Protein AF-A0A355GVX4-F1 (afdb_monomer_lite)

pLDDT: mean 72.05, std 21.01, range [26.25, 95.69]

Sequence (103 aa):
MNVFIKLMMQDNGYAKVMSIQGSSRPDSAVVMFLDSEGNYVDLTGCEPVMFAGPNGASSTGAVLDAFSGTAQFPVSAEMYCITGQFPCSFSLPNTTCTDYNTK

Secondary structure (DSSP, 8-state):
----------TT--------TT--S-EEEEEE-B-TTSPBPP-TT---EEEETTTTEEEEPEEEETTTTEEEEEE-GGGSSS-S----EEE-TTSS--EEE--

Foldseek 3Di:
DAPAQEDDDAPDDDRDDDDDPPDPDFHKYKYFDADNVRAGKQLVVWFKKKFAADVRDIWTWDAPDRRRRITMTTDDCRRPVDDDDIWMKMATPPIPCGIGTDD

Structure (mmCIF, N/CA/C/O backbone):
data_AF-A0A355GVX4-F1
#
_entry.id   AF-A0A355GVX4-F1
#
loop_
_atom_site.group_PDB
_atom_site.id
_atom_site.type_symbol
_atom_site.label_atom_id
_atom_site.label_alt_id
_atom_site.label_comp_id
_atom_site.label_asym_id
_atom_site.label_entity_id
_atom_site.label_seq_id
_atom_site.pdbx_PDB_ins_code
_atom_site.Cartn_x
_atom_site.Cartn_y
_atom_site.Cartn_z
_atom_site.occupancy
_atom_site.B_iso_or_equiv
_atom_site.auth_seq_id
_atom_site.auth_comp_id
_atom_site.auth_asym_id
_atom_site.auth_atom_id
_atom_site.pdbx_PDB_model_num
ATOM 1 N N . MET A 1 1 ? 10.210 -17.906 1.683 1.00 29.23 1 MET A N 1
ATOM 2 C CA . MET A 1 1 ? 10.591 -16.964 2.746 1.00 29.23 1 MET A CA 1
ATOM 3 C C . MET A 1 1 ? 9.731 -15.739 2.530 1.00 29.23 1 MET A C 1
ATOM 5 O O . MET A 1 1 ? 9.896 -15.083 1.512 1.00 29.23 1 MET A O 1
ATOM 9 N N . ASN A 1 2 ? 8.727 -15.553 3.383 1.00 26.25 2 ASN A N 1
ATOM 10 C CA . ASN A 1 2 ? 7.819 -14.415 3.300 1.00 26.25 2 ASN A CA 1
ATOM 11 C C . ASN A 1 2 ? 8.541 -13.230 3.933 1.00 26.25 2 ASN A C 1
ATOM 13 O O . ASN A 1 2 ? 9.009 -13.339 5.067 1.00 26.25 2 ASN A O 1
ATOM 17 N N . VAL A 1 3 ? 8.689 -12.137 3.191 1.00 26.52 3 VAL A N 1
ATOM 18 C CA . VAL A 1 3 ? 9.182 -10.889 3.769 1.00 26.52 3 VAL A CA 1
ATOM 19 C C . VAL A 1 3 ? 8.001 -10.276 4.509 1.00 26.52 3 VAL A C 1
ATOM 21 O O . VAL A 1 3 ? 7.056 -9.788 3.899 1.00 26.52 3 VAL A O 1
ATOM 24 N N . PHE A 1 4 ? 8.020 -10.379 5.835 1.00 29.81 4 PHE A N 1
ATOM 25 C CA . PHE A 1 4 ? 7.065 -9.687 6.689 1.00 29.81 4 PHE A CA 1
ATOM 26 C C . PHE A 1 4 ? 7.526 -8.242 6.829 1.00 29.81 4 PHE A C 1
ATOM 28 O O . PHE A 1 4 ? 8.515 -7.958 7.505 1.00 29.81 4 PHE A O 1
ATOM 35 N N . ILE A 1 5 ? 6.825 -7.334 6.160 1.00 34.31 5 ILE A N 1
ATOM 36 C CA . ILE A 1 5 ? 7.025 -5.898 6.318 1.00 34.31 5 ILE A CA 1
ATOM 37 C C . ILE A 1 5 ? 6.009 -5.445 7.364 1.00 34.31 5 ILE A C 1
ATOM 39 O O . ILE A 1 5 ? 4.808 -5.590 7.168 1.00 34.31 5 ILE A O 1
ATOM 43 N N . LYS A 1 6 ? 6.488 -4.964 8.514 1.00 29.81 6 LYS A N 1
ATOM 44 C CA . LYS A 1 6 ? 5.647 -4.352 9.548 1.00 29.81 6 LYS A CA 1
ATOM 45 C C . LYS A 1 6 ? 5.774 -2.839 9.404 1.00 29.81 6 LYS A C 1
ATOM 47 O O . LYS A 1 6 ? 6.776 -2.273 9.833 1.00 29.81 6 LYS A O 1
ATOM 52 N N . LEU A 1 7 ? 4.792 -2.198 8.774 1.00 34.78 7 LEU A N 1
ATOM 53 C CA . LEU A 1 7 ? 4.693 -0.739 8.765 1.00 34.78 7 LEU A CA 1
ATOM 54 C C . LEU A 1 7 ? 3.996 -0.306 10.062 1.00 34.78 7 LEU A C 1
ATOM 56 O O . LEU A 1 7 ? 2.831 -0.623 10.269 1.00 34.78 7 LEU A O 1
ATOM 60 N N . MET A 1 8 ? 4.730 0.351 10.964 1.00 28.88 8 MET A N 1
ATOM 61 C CA . MET A 1 8 ? 4.157 1.050 12.119 1.00 28.88 8 MET A CA 1
ATOM 62 C C . MET A 1 8 ? 4.181 2.540 11.796 1.00 28.88 8 MET A C 1
ATOM 64 O O . MET A 1 8 ? 5.215 3.187 11.943 1.00 28.88 8 MET A O 1
ATOM 68 N N . MET A 1 9 ? 3.059 3.060 11.305 1.00 31.88 9 MET A N 1
ATOM 69 C CA . MET A 1 9 ? 2.880 4.489 11.066 1.00 31.88 9 MET A CA 1
ATOM 70 C C . MET A 1 9 ? 2.519 5.144 12.404 1.00 31.88 9 MET A C 1
ATOM 72 O O . MET A 1 9 ? 1.358 5.187 12.787 1.00 31.88 9 MET A O 1
ATOM 76 N N . GLN A 1 10 ? 3.528 5.589 13.153 1.00 30.02 10 GLN A N 1
ATOM 77 C CA . GLN A 1 10 ? 3.354 6.659 14.137 1.00 30.02 10 GLN A CA 1
ATOM 78 C C . GLN A 1 10 ? 3.934 7.940 13.550 1.00 30.02 10 GLN A C 1
ATOM 80 O O . GLN A 1 10 ? 4.907 7.887 12.796 1.00 30.02 10 GLN A O 1
ATOM 85 N N . ASP A 1 11 ? 3.335 9.058 13.951 1.00 32.75 11 ASP A N 1
ATOM 86 C CA . ASP A 1 11 ? 3.430 10.446 13.472 1.00 32.75 11 ASP A CA 1
ATOM 87 C C . ASP A 1 11 ? 4.836 11.041 13.205 1.00 32.75 11 ASP A C 1
ATOM 89 O O . ASP A 1 11 ? 4.947 12.214 12.874 1.00 32.75 11 ASP A O 1
ATOM 93 N N . ASN A 1 12 ? 5.932 10.281 13.338 1.00 30.42 12 ASN A N 1
ATOM 94 C CA . ASN A 1 12 ? 7.307 10.726 13.072 1.00 30.42 12 ASN A CA 1
ATOM 95 C C . ASN A 1 12 ? 8.299 9.623 12.599 1.00 30.42 12 ASN A C 1
ATOM 97 O O . ASN A 1 12 ? 9.511 9.840 12.644 1.00 30.42 12 ASN A O 1
ATOM 101 N N . GLY A 1 13 ? 7.859 8.427 12.179 1.00 32.75 13 GLY A N 1
ATOM 102 C CA . GLY A 1 13 ? 8.753 7.262 12.017 1.00 32.75 13 GLY A CA 1
ATOM 103 C C . GLY A 1 13 ? 8.893 6.705 10.597 1.00 32.75 13 GLY A C 1
ATOM 104 O O . GLY A 1 13 ? 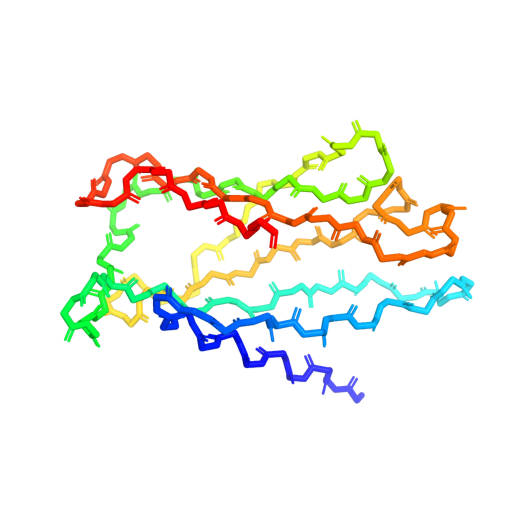8.030 5.965 10.138 1.00 32.75 13 GLY A O 1
ATOM 105 N N . TYR A 1 14 ? 10.022 6.973 9.933 1.00 37.41 14 TYR A N 1
ATOM 106 C CA . TYR A 1 14 ? 10.419 6.351 8.662 1.00 37.41 14 TYR A CA 1
ATOM 107 C C . TYR A 1 14 ? 10.345 4.811 8.717 1.00 37.41 14 TYR A C 1
ATOM 109 O O . TYR A 1 14 ? 11.040 4.179 9.516 1.00 37.41 14 TYR A O 1
ATOM 117 N N . ALA A 1 15 ? 9.577 4.186 7.821 1.00 44.22 15 ALA A N 1
ATOM 118 C CA . ALA A 1 15 ? 9.606 2.740 7.616 1.00 44.22 15 ALA A CA 1
ATOM 119 C C . ALA A 1 15 ? 10.524 2.390 6.433 1.00 44.22 15 ALA A C 1
ATOM 121 O O . ALA A 1 15 ? 10.249 2.737 5.286 1.00 44.22 15 ALA A O 1
ATOM 122 N N . LYS A 1 16 ? 11.640 1.697 6.696 1.00 45.00 16 LYS A N 1
ATOM 123 C CA . LYS A 1 16 ? 12.598 1.298 5.653 1.00 45.00 16 LYS A CA 1
ATOM 124 C C . LYS A 1 16 ? 12.169 -0.021 5.009 1.00 45.00 16 LYS A C 1
ATOM 126 O O . LYS A 1 16 ? 12.424 -1.091 5.558 1.00 45.00 16 LYS A O 1
ATOM 131 N N . VAL A 1 17 ? 11.570 0.053 3.824 1.00 53.75 17 VAL A N 1
ATOM 132 C CA . VAL A 1 17 ? 11.301 -1.118 2.978 1.00 53.75 17 VAL A CA 1
ATOM 133 C C . VAL A 1 17 ? 12.448 -1.282 1.981 1.00 53.75 17 VAL A C 1
ATOM 135 O O . VAL A 1 17 ? 12.770 -0.353 1.247 1.00 53.75 17 VAL A O 1
ATOM 138 N N . MET A 1 18 ? 13.093 -2.452 1.963 1.00 51.34 18 MET A N 1
ATOM 139 C CA . MET A 1 18 ? 14.122 -2.784 0.972 1.00 51.34 18 MET A CA 1
ATOM 140 C C . MET A 1 18 ? 13.545 -3.792 -0.020 1.00 51.34 18 MET A C 1
ATOM 142 O O . MET A 1 18 ? 13.337 -4.949 0.336 1.00 51.34 18 MET A O 1
ATOM 146 N N . SER A 1 19 ? 13.288 -3.345 -1.250 1.00 55.34 19 SER A N 1
ATOM 147 C CA . SER A 1 19 ? 13.078 -4.238 -2.394 1.00 55.34 19 SER A CA 1
ATOM 148 C C . SER A 1 19 ? 14.431 -4.590 -3.020 1.00 55.34 19 SER A C 1
ATOM 150 O O . SER A 1 19 ? 15.361 -3.779 -2.989 1.00 55.34 19 SER A O 1
ATOM 152 N N . ILE A 1 20 ? 14.566 -5.808 -3.552 1.00 55.56 20 ILE A N 1
ATOM 153 C CA . ILE A 1 20 ? 15.808 -6.295 -4.161 1.00 55.56 20 ILE A CA 1
ATOM 154 C C . ILE A 1 20 ? 15.660 -6.239 -5.680 1.00 55.56 20 ILE A C 1
ATOM 156 O O . ILE A 1 20 ? 14.969 -7.060 -6.286 1.00 55.56 20 ILE A O 1
ATOM 160 N N . GLN A 1 21 ? 16.365 -5.300 -6.311 1.00 51.06 21 GLN A N 1
ATOM 161 C CA . GLN A 1 21 ? 16.471 -5.242 -7.766 1.00 51.06 21 GLN A CA 1
ATOM 162 C C . GLN A 1 21 ? 17.036 -6.572 -8.307 1.00 51.06 21 GLN A C 1
ATOM 164 O O . GLN A 1 21 ? 18.085 -7.036 -7.861 1.00 51.06 21 GLN A O 1
ATOM 169 N N . GLY A 1 22 ? 16.336 -7.196 -9.261 1.00 46.28 22 GLY A N 1
ATOM 170 C CA . GLY A 1 22 ? 16.720 -8.494 -9.838 1.00 46.28 22 GLY A CA 1
ATOM 171 C C . GLY A 1 22 ? 16.132 -9.725 -9.131 1.00 46.28 22 GLY A C 1
ATOM 172 O O . GLY A 1 22 ? 16.446 -10.851 -9.520 1.00 46.28 22 GLY A O 1
ATOM 173 N N . SER A 1 23 ? 15.263 -9.543 -8.129 1.00 57.19 23 SER A N 1
ATOM 174 C CA . SER A 1 23 ? 14.420 -10.622 -7.603 1.00 57.19 23 SER A CA 1
ATOM 175 C C . SER A 1 23 ? 13.475 -11.133 -8.700 1.00 57.19 23 SER A C 1
ATOM 177 O O . SER A 1 23 ? 12.767 -10.359 -9.337 1.00 57.19 23 SER A O 1
ATOM 179 N N . SER A 1 24 ? 13.448 -12.448 -8.932 1.00 45.91 24 SER A N 1
ATOM 180 C CA . SER A 1 24 ? 12.531 -13.097 -9.885 1.00 45.91 24 SER A CA 1
ATOM 181 C C . SER A 1 24 ? 11.133 -13.354 -9.309 1.00 45.91 24 SER A C 1
ATOM 183 O O . SER A 1 24 ? 10.326 -14.052 -9.925 1.00 45.91 24 SER A O 1
ATOM 185 N N . ARG A 1 25 ? 10.846 -12.847 -8.104 1.00 49.97 25 ARG A N 1
ATOM 186 C CA . ARG A 1 25 ? 9.597 -13.095 -7.377 1.00 49.97 25 ARG A CA 1
ATOM 187 C C . ARG A 1 25 ? 8.714 -11.847 -7.389 1.00 49.97 25 ARG A C 1
ATOM 189 O O . ARG A 1 25 ? 9.248 -10.745 -7.311 1.00 49.97 25 ARG A O 1
ATOM 196 N N . PRO A 1 26 ? 7.380 -12.002 -7.448 1.00 53.31 26 PRO A N 1
ATOM 197 C CA . PRO A 1 26 ? 6.489 -10.898 -7.143 1.00 53.31 26 PRO A CA 1
ATOM 198 C C . PRO A 1 26 ? 6.672 -10.545 -5.665 1.00 53.31 26 PRO A C 1
ATOM 200 O O . PRO A 1 26 ? 6.280 -11.309 -4.781 1.00 53.31 26 PRO A O 1
ATOM 203 N N . ASP A 1 27 ? 7.319 -9.414 -5.408 1.00 71.06 27 ASP A N 1
ATOM 204 C CA . ASP A 1 27 ? 7.406 -8.858 -4.067 1.00 71.06 27 ASP A CA 1
ATOM 205 C C . ASP A 1 27 ? 6.075 -8.170 -3.739 1.00 71.06 27 ASP A C 1
ATOM 207 O O . ASP A 1 27 ? 5.411 -7.597 -4.603 1.00 71.06 27 ASP A O 1
ATOM 211 N N . SER A 1 28 ? 5.651 -8.253 -2.483 1.00 76.25 28 SER A N 1
ATOM 212 C CA . SER A 1 28 ? 4.439 -7.592 -2.004 1.00 76.25 28 SER A CA 1
ATOM 213 C C . SER A 1 28 ? 4.716 -6.905 -0.678 1.00 76.25 28 SER A C 1
ATOM 215 O O . SER A 1 28 ? 5.370 -7.493 0.185 1.00 76.25 28 SER A O 1
ATOM 217 N N . ALA A 1 29 ? 4.176 -5.706 -0.492 1.00 78.44 29 ALA A N 1
ATOM 218 C CA . ALA A 1 29 ? 4.173 -5.007 0.783 1.00 78.44 29 ALA A CA 1
ATOM 219 C C . ALA A 1 29 ? 2.883 -5.330 1.538 1.00 78.44 29 ALA A C 1
ATOM 221 O O . ALA A 1 29 ? 1.797 -5.120 1.012 1.00 78.44 29 ALA A O 1
ATOM 222 N N . VAL A 1 30 ? 2.993 -5.833 2.766 1.00 83.81 30 VAL A N 1
ATOM 223 C CA . VAL A 1 30 ? 1.852 -5.921 3.685 1.00 83.81 30 VAL A CA 1
ATOM 224 C C . VAL A 1 30 ? 1.921 -4.718 4.614 1.00 83.81 30 VAL A C 1
ATOM 226 O O . VAL A 1 30 ? 2.979 -4.416 5.164 1.00 83.81 30 VAL A O 1
ATOM 229 N N . VAL A 1 31 ? 0.809 -4.008 4.746 1.00 83.19 31 VAL A N 1
ATOM 230 C CA . VAL A 1 31 ? 0.705 -2.743 5.473 1.00 83.19 31 VAL A CA 1
ATOM 231 C C . VAL A 1 31 ? -0.462 -2.821 6.432 1.00 83.19 31 VAL A C 1
ATOM 233 O O . VAL A 1 31 ? -1.507 -3.361 6.087 1.00 83.19 31 VAL A O 1
ATOM 236 N N . MET A 1 32 ? -0.262 -2.267 7.620 1.00 88.12 32 MET A N 1
ATOM 237 C CA . MET A 1 32 ? -1.275 -2.110 8.649 1.00 88.12 32 MET A CA 1
ATOM 238 C C . MET A 1 32 ? -1.454 -0.613 8.897 1.00 88.12 32 MET A C 1
ATOM 240 O O . MET A 1 32 ? -0.486 0.070 9.240 1.00 88.12 32 MET A O 1
ATOM 244 N N . PHE A 1 33 ? -2.659 -0.102 8.667 1.00 84.75 33 PHE A N 1
ATOM 245 C CA . PHE A 1 33 ? -2.972 1.318 8.782 1.00 84.75 33 PHE A CA 1
ATOM 246 C C . PHE A 1 33 ? -3.523 1.635 10.168 1.00 84.75 33 PHE A C 1
ATOM 248 O O . PHE A 1 33 ? -4.491 1.022 10.622 1.00 84.75 33 PHE A O 1
ATOM 255 N N . LEU A 1 34 ? -2.887 2.607 10.823 1.00 83.19 34 LEU A N 1
ATOM 256 C CA . LEU A 1 34 ? -3.311 3.162 12.102 1.00 83.19 34 LEU A CA 1
ATOM 257 C C . LEU A 1 34 ? -3.657 4.645 11.922 1.00 83.19 34 LEU A C 1
ATOM 259 O O . LEU A 1 34 ? -3.017 5.333 11.121 1.00 83.19 34 LEU A O 1
ATOM 263 N N . ASP A 1 35 ? -4.659 5.133 12.644 1.00 79.62 35 ASP A N 1
ATOM 264 C CA . ASP A 1 35 ? -4.986 6.557 12.725 1.00 79.62 35 ASP A CA 1
ATOM 265 C C . ASP A 1 35 ? -3.989 7.319 13.627 1.00 79.62 35 ASP A C 1
ATOM 267 O O . ASP A 1 35 ? -3.048 6.747 14.186 1.00 79.62 35 ASP A O 1
ATOM 271 N N . SER A 1 36 ? -4.186 8.631 13.780 1.00 77.06 36 SER A N 1
ATOM 272 C CA . SER A 1 36 ? -3.332 9.486 14.619 1.00 77.06 36 SER A CA 1
ATOM 273 C C . SER A 1 36 ? -3.365 9.135 16.111 1.00 77.06 36 SER A C 1
ATOM 275 O O . SER A 1 36 ? -2.473 9.531 16.858 1.00 77.06 36 SER A O 1
ATOM 277 N N . GLU A 1 37 ? -4.386 8.410 16.561 1.00 78.00 37 GLU A N 1
ATOM 278 C CA . GLU A 1 37 ? -4.529 7.945 17.942 1.00 78.00 37 GLU A CA 1
ATOM 279 C C . GLU A 1 37 ? -3.927 6.541 18.139 1.00 78.00 37 GLU A C 1
ATOM 281 O O . GLU A 1 37 ? -3.798 6.067 19.269 1.00 78.00 37 GLU A O 1
ATOM 286 N N . GLY A 1 38 ? -3.491 5.894 17.052 1.00 79.31 38 GLY A N 1
ATOM 287 C CA . GLY A 1 38 ? -2.933 4.548 17.047 1.00 79.31 38 GLY A CA 1
ATOM 288 C C . GLY A 1 38 ? -3.981 3.438 16.943 1.00 79.31 38 GLY A C 1
ATOM 289 O O . GLY A 1 38 ? -3.631 2.273 17.145 1.00 79.31 38 GLY A O 1
ATOM 290 N N . ASN A 1 39 ? -5.239 3.764 16.634 1.00 83.62 39 ASN A N 1
ATOM 291 C CA . ASN A 1 39 ? -6.286 2.773 16.390 1.00 83.62 39 ASN A CA 1
ATOM 292 C C . ASN A 1 39 ? -6.218 2.258 14.951 1.00 83.62 39 ASN A C 1
ATOM 294 O O . ASN A 1 39 ? -5.782 2.968 14.050 1.00 83.62 39 ASN A O 1
ATOM 298 N N . TYR A 1 40 ? -6.688 1.033 14.716 1.00 86.50 40 TYR A N 1
ATOM 299 C CA . TYR A 1 40 ? -6.775 0.483 13.364 1.00 86.50 40 TYR A CA 1
ATOM 300 C C . TYR A 1 40 ? -7.766 1.260 12.498 1.00 86.50 40 TYR A C 1
ATOM 302 O O . TYR A 1 40 ? -8.885 1.548 12.924 1.00 86.50 40 TYR A O 1
ATOM 310 N N . VAL A 1 41 ? -7.365 1.544 11.261 1.00 87.69 41 VAL A N 1
ATOM 311 C CA . VAL A 1 41 ? -8.266 2.098 10.247 1.00 87.69 41 VAL A CA 1
ATOM 312 C C . VAL A 1 41 ? -9.134 0.978 9.688 1.00 87.69 41 VAL A C 1
ATOM 314 O O . VAL A 1 41 ? -8.607 -0.002 9.170 1.00 87.69 41 VAL A O 1
ATOM 317 N N . ASP A 1 42 ? -10.456 1.133 9.742 1.00 91.44 42 ASP A N 1
ATOM 318 C CA . ASP A 1 42 ? -11.379 0.210 9.077 1.00 91.44 42 ASP A CA 1
ATOM 319 C C . ASP A 1 42 ? -11.304 0.390 7.552 1.00 91.44 42 ASP A C 1
ATOM 321 O O . ASP A 1 42 ? -11.573 1.473 7.029 1.00 91.44 42 ASP A O 1
ATOM 325 N N . LEU A 1 43 ? -10.932 -0.676 6.837 1.00 93.31 43 LEU A N 1
ATOM 326 C CA . LEU A 1 43 ? -10.834 -0.699 5.371 1.00 93.31 43 LEU A CA 1
ATOM 327 C C . LEU A 1 43 ? -12.088 -1.271 4.687 1.00 93.31 43 LEU A C 1
ATOM 329 O O . LEU A 1 43 ? -12.039 -1.639 3.511 1.00 93.31 43 LEU A O 1
ATOM 333 N N . THR A 1 44 ? -13.212 -1.405 5.389 1.00 93.50 44 THR A N 1
ATOM 334 C CA . THR A 1 44 ? -14.449 -1.942 4.809 1.00 93.50 44 THR A CA 1
ATOM 335 C C . THR A 1 44 ? -14.916 -1.078 3.636 1.00 93.50 44 THR A C 1
ATOM 337 O O . THR A 1 44 ? -15.213 0.102 3.788 1.00 93.50 44 THR A O 1
ATOM 340 N N . GLY A 1 45 ? -14.995 -1.669 2.439 1.00 92.19 45 GLY A N 1
ATOM 341 C CA . GLY A 1 45 ? -15.364 -0.941 1.216 1.00 92.19 45 GLY A CA 1
ATOM 342 C C . GLY A 1 45 ? -14.269 -0.010 0.671 1.00 92.19 45 GLY A C 1
ATOM 343 O O . GLY A 1 45 ? -14.542 0.790 -0.228 1.00 92.19 45 GLY A O 1
ATOM 344 N N . CYS A 1 46 ? -13.045 -0.112 1.192 1.00 92.31 46 CYS A N 1
ATOM 345 C CA . CYS A 1 46 ? -11.872 0.584 0.679 1.00 92.31 46 CYS A CA 1
ATOM 346 C C . CYS A 1 46 ? -11.210 -0.234 -0.437 1.00 92.31 46 CYS A C 1
ATOM 348 O O . CYS A 1 46 ? -10.961 -1.431 -0.288 1.00 92.31 46 CYS A O 1
ATOM 350 N N . GLU A 1 47 ? -10.851 0.437 -1.529 1.00 95.69 47 GLU A N 1
ATOM 351 C CA . GLU A 1 47 ? -9.914 -0.068 -2.535 1.00 95.69 47 GLU A CA 1
ATOM 352 C C . GLU A 1 47 ? -8.599 0.709 -2.368 1.00 95.69 47 GLU A C 1
ATOM 354 O O . GLU A 1 47 ? -8.460 1.809 -2.906 1.00 95.69 47 GLU A O 1
ATOM 359 N N . PRO A 1 48 ? -7.667 0.223 -1.526 1.00 93.81 48 PRO A N 1
ATOM 360 C CA . PRO A 1 48 ? -6.487 0.992 -1.172 1.00 93.81 48 PRO A CA 1
ATOM 361 C C . PRO A 1 48 ? -5.492 1.038 -2.335 1.00 93.81 48 PRO A C 1
ATOM 363 O O . PRO A 1 48 ? -5.305 0.052 -3.046 1.00 93.81 48 PRO A O 1
ATOM 366 N N . VAL A 1 49 ? -4.783 2.152 -2.497 1.00 94.81 49 VAL A N 1
ATOM 367 C CA . VAL A 1 49 ? -3.758 2.327 -3.538 1.00 94.81 49 VAL A CA 1
ATOM 368 C C . VAL A 1 49 ? -2.450 2.760 -2.898 1.00 94.81 49 VAL A C 1
ATOM 370 O O . VAL A 1 49 ? -2.442 3.682 -2.094 1.00 94.81 49 VAL A O 1
ATOM 373 N N . MET A 1 50 ? -1.345 2.117 -3.266 1.00 90.88 50 MET A N 1
ATOM 374 C CA . MET A 1 50 ? 0.016 2.506 -2.891 1.00 90.88 50 MET A CA 1
ATOM 375 C C . MET A 1 50 ? 0.693 3.220 -4.059 1.00 90.88 50 MET A C 1
ATOM 377 O O . MET A 1 50 ? 0.582 2.760 -5.193 1.00 90.88 50 MET A O 1
ATOM 381 N N 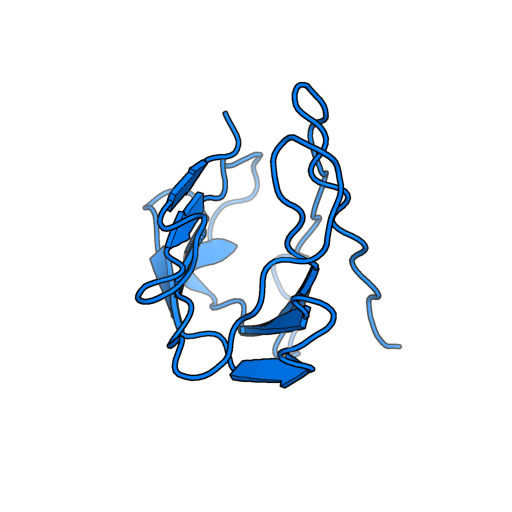. PHE A 1 51 ? 1.448 4.279 -3.777 1.00 89.75 51 PHE A N 1
ATOM 382 C CA . PHE A 1 51 ? 2.310 4.987 -4.722 1.00 89.75 51 PHE A CA 1
ATOM 383 C C . PHE A 1 51 ? 3.754 4.919 -4.227 1.00 89.75 51 PHE A C 1
ATOM 385 O O . PHE A 1 51 ? 4.039 5.318 -3.099 1.00 89.75 51 PHE A O 1
ATOM 392 N N . ALA A 1 52 ? 4.668 4.402 -5.047 1.00 83.44 52 ALA A N 1
ATOM 393 C CA . ALA A 1 52 ? 6.051 4.167 -4.647 1.00 83.44 52 ALA A CA 1
ATOM 394 C C . ALA A 1 52 ? 7.034 4.230 -5.827 1.00 83.44 52 ALA A C 1
ATOM 396 O O . ALA A 1 52 ? 6.671 4.097 -6.998 1.00 83.44 52 ALA A O 1
ATOM 397 N N . GLY A 1 53 ? 8.317 4.374 -5.496 1.00 78.06 53 GLY A N 1
ATOM 398 C CA . GLY A 1 53 ? 9.414 4.352 -6.461 1.00 78.06 53 GLY A CA 1
ATOM 399 C C . GLY A 1 53 ? 9.710 5.711 -7.109 1.00 78.06 53 GLY A C 1
ATOM 400 O O . GLY A 1 53 ? 9.042 6.706 -6.826 1.00 78.06 53 GLY A O 1
ATOM 401 N N . PRO A 1 54 ? 10.723 5.770 -7.991 1.00 75.31 54 PRO A N 1
ATOM 402 C CA . PRO A 1 54 ? 11.285 7.021 -8.519 1.00 75.31 54 PRO A CA 1
ATOM 403 C C . PRO A 1 54 ? 10.290 7.882 -9.299 1.00 75.31 54 PRO A C 1
ATOM 405 O O . PRO A 1 54 ? 10.418 9.102 -9.316 1.00 75.31 54 PRO A O 1
ATOM 408 N N . ASN A 1 55 ? 9.307 7.245 -9.935 1.00 84.44 55 ASN A N 1
ATOM 409 C CA . ASN A 1 55 ? 8.322 7.907 -10.788 1.00 84.44 55 ASN A CA 1
ATOM 410 C C . ASN A 1 55 ? 6.915 7.914 -10.167 1.00 84.44 55 ASN A C 1
ATOM 412 O O . ASN A 1 55 ? 5.958 8.247 -10.857 1.00 84.44 55 ASN A O 1
ATOM 416 N N . GLY A 1 56 ? 6.774 7.511 -8.896 1.00 82.88 56 GLY A N 1
ATOM 417 C CA . GLY A 1 56 ? 5.470 7.408 -8.237 1.00 82.88 56 GLY A CA 1
ATOM 418 C C . GLY A 1 56 ? 4.548 6.365 -8.876 1.00 82.88 56 GLY A C 1
ATOM 419 O O . GLY A 1 56 ? 3.356 6.620 -9.040 1.00 82.88 56 GLY A O 1
ATOM 420 N N . ALA A 1 57 ? 5.094 5.207 -9.261 1.00 88.44 57 ALA A N 1
ATOM 421 C CA . ALA A 1 57 ? 4.301 4.099 -9.788 1.00 88.44 57 ALA A CA 1
ATOM 422 C C . ALA A 1 57 ? 3.240 3.680 -8.763 1.00 88.44 57 ALA A C 1
ATOM 424 O O . ALA A 1 57 ? 3.496 3.719 -7.558 1.00 88.44 57 ALA A O 1
ATOM 425 N N . SER A 1 58 ? 2.061 3.273 -9.228 1.00 92.56 58 SER A N 1
ATOM 426 C CA . SER A 1 58 ? 0.941 2.922 -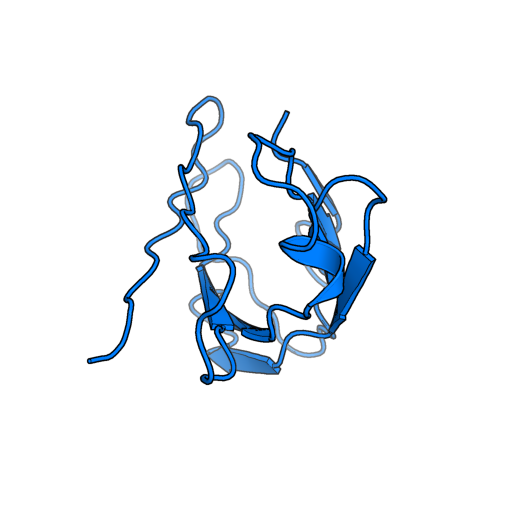8.356 1.00 92.56 58 SER A CA 1
ATOM 427 C C . SER A 1 58 ? 0.619 1.431 -8.374 1.00 92.56 58 SER A C 1
ATOM 429 O O . SER A 1 58 ? 0.975 0.698 -9.298 1.00 92.56 58 SER A O 1
ATOM 431 N N . SER A 1 59 ? -0.037 0.970 -7.313 1.00 91.25 59 SER A N 1
ATOM 432 C CA . SER A 1 59 ? -0.483 -0.410 -7.166 1.00 91.25 59 SER A CA 1
ATOM 433 C C . SER A 1 59 ? -1.721 -0.484 -6.283 1.00 91.25 59 SER A C 1
ATOM 435 O O . SER A 1 59 ? -1.710 0.009 -5.153 1.00 91.25 59 SER A O 1
ATOM 437 N N . THR A 1 60 ? -2.786 -1.102 -6.792 1.00 95.25 60 THR A N 1
ATOM 438 C CA . THR A 1 60 ? -3.996 -1.380 -6.012 1.00 95.25 60 THR A CA 1
ATOM 439 C C . THR A 1 60 ? -3.730 -2.524 -5.039 1.00 95.25 60 THR A C 1
ATOM 441 O O . THR A 1 60 ? -3.266 -3.598 -5.429 1.00 95.25 60 THR A O 1
ATOM 444 N N . GLY A 1 61 ? -4.018 -2.290 -3.764 1.00 92.06 61 GLY A N 1
ATOM 445 C CA . GLY A 1 61 ? -3.879 -3.266 -2.697 1.00 92.06 61 GLY A CA 1
ATOM 446 C C . GLY A 1 61 ? -5.122 -4.129 -2.516 1.00 92.06 61 GLY A C 1
ATOM 447 O O . GLY A 1 61 ? -6.251 -3.694 -2.728 1.00 92.06 61 GLY A O 1
ATOM 448 N N . ALA A 1 62 ? -4.909 -5.360 -2.062 1.00 93.56 62 ALA A N 1
ATOM 449 C CA . ALA A 1 62 ? -5.957 -6.247 -1.584 1.00 93.56 62 ALA A CA 1
ATOM 450 C C . ALA A 1 62 ? -6.087 -6.110 -0.063 1.00 93.56 62 ALA A C 1
ATOM 452 O O . ALA A 1 62 ? -5.114 -6.321 0.664 1.00 93.56 62 ALA A O 1
ATOM 453 N N . VAL A 1 63 ? -7.282 -5.784 0.431 1.00 94.31 63 VAL A N 1
ATOM 454 C CA . VAL A 1 63 ? -7.573 -5.811 1.872 1.00 94.31 63 VAL A CA 1
ATOM 455 C C . VAL A 1 63 ? -7.511 -7.262 2.353 1.00 94.31 63 VAL A C 1
ATOM 457 O O . VAL A 1 63 ? -8.236 -8.118 1.848 1.00 94.31 63 VAL A O 1
ATOM 460 N N . LEU A 1 64 ? -6.624 -7.545 3.309 1.00 91.12 64 LEU A N 1
ATOM 461 C CA . LEU A 1 64 ? -6.482 -8.872 3.917 1.00 91.12 64 LEU A CA 1
ATOM 462 C C . LEU A 1 64 ? -7.377 -9.020 5.147 1.00 91.12 64 LEU A C 1
ATOM 464 O O . LEU A 1 64 ? -7.943 -10.085 5.378 1.00 91.12 64 LEU A O 1
ATOM 468 N N . ASP A 1 65 ? -7.486 -7.947 5.928 1.00 91.88 65 ASP A N 1
ATOM 469 C CA . ASP A 1 65 ? -8.369 -7.851 7.082 1.00 91.88 65 ASP A CA 1
ATOM 470 C C . ASP A 1 65 ? -8.751 -6.384 7.293 1.00 91.88 65 ASP A C 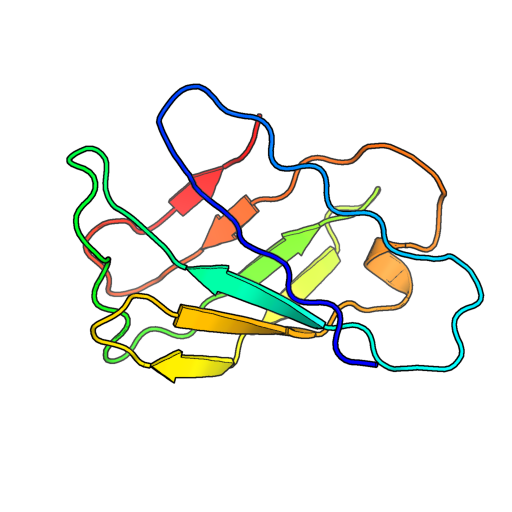1
ATOM 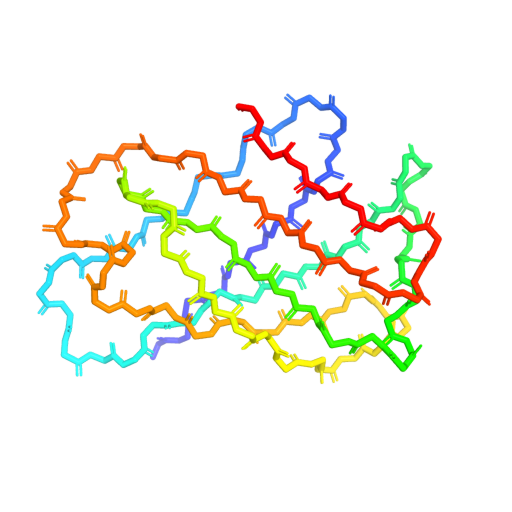472 O O . ASP A 1 65 ? -7.903 -5.541 7.593 1.00 91.88 65 ASP A O 1
ATOM 476 N N . ALA A 1 66 ? -10.036 -6.088 7.103 1.00 91.25 66 ALA A N 1
ATOM 477 C CA . ALA A 1 66 ? -10.549 -4.730 7.146 1.00 91.25 66 ALA A CA 1
ATOM 478 C C . ALA A 1 66 ? -10.474 -4.114 8.549 1.00 91.25 66 ALA A C 1
ATOM 480 O O . ALA A 1 66 ? -10.118 -2.947 8.666 1.00 91.25 66 ALA A O 1
ATOM 481 N N . PHE A 1 67 ? -10.738 -4.889 9.608 1.00 91.06 67 PHE A N 1
ATOM 482 C CA . PHE A 1 67 ? -10.843 -4.359 10.975 1.00 91.06 67 PHE A CA 1
ATOM 483 C C . PHE A 1 67 ? -9.488 -4.109 11.634 1.00 91.06 67 PHE A C 1
ATOM 485 O O . PHE A 1 67 ? -9.381 -3.267 12.521 1.00 91.06 67 PHE A O 1
ATOM 492 N N . SER A 1 68 ? -8.451 -4.835 11.213 1.00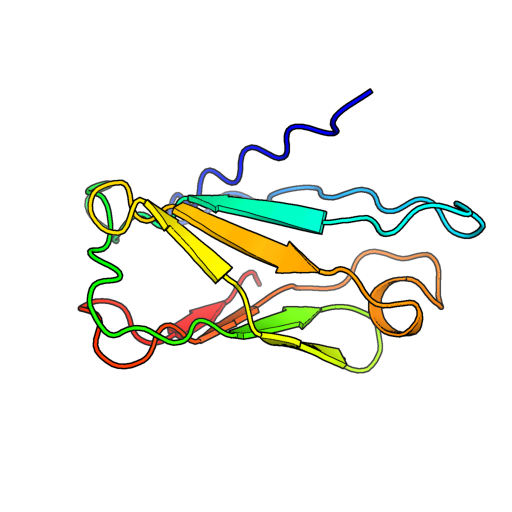 86.38 68 SER A N 1
ATOM 493 C CA . SER A 1 68 ? -7.071 -4.555 11.625 1.00 86.38 68 SER A CA 1
ATOM 494 C C . SER A 1 68 ? -6.363 -3.564 10.703 1.00 86.38 68 SER A C 1
ATOM 496 O O . SER A 1 68 ? -5.166 -3.334 10.860 1.00 86.38 68 SER A O 1
ATOM 498 N N . GLY A 1 69 ? -7.063 -2.996 9.717 1.00 87.00 69 GLY A N 1
ATOM 499 C CA . GLY A 1 69 ? -6.463 -2.071 8.767 1.00 87.00 69 GLY A CA 1
ATOM 500 C C . GLY A 1 69 ? -5.379 -2.698 7.898 1.00 87.00 69 GLY A C 1
ATOM 501 O O . GLY A 1 69 ? -4.441 -2.005 7.510 1.00 87.00 69 GLY A O 1
ATOM 502 N N . THR A 1 70 ? -5.451 -4.004 7.619 1.00 89.19 70 THR A N 1
ATOM 503 C CA . THR A 1 70 ? -4.377 -4.728 6.930 1.00 89.19 70 THR A CA 1
ATOM 504 C C . THR A 1 70 ? -4.661 -4.882 5.436 1.00 89.19 70 THR A C 1
ATOM 506 O O . THR A 1 70 ? -5.659 -5.489 5.041 1.00 89.19 70 THR A O 1
ATOM 509 N N . ALA A 1 71 ? -3.734 -4.426 4.590 1.00 90.25 71 ALA A N 1
ATOM 510 C CA . ALA A 1 71 ? -3.778 -4.610 3.139 1.00 90.25 71 ALA A CA 1
ATOM 511 C C . ALA A 1 71 ? -2.428 -5.066 2.565 1.00 90.25 71 ALA A C 1
ATOM 513 O O . ALA A 1 71 ? -1.363 -4.781 3.114 1.00 90.25 71 ALA A O 1
ATOM 514 N N . GLN A 1 72 ? -2.473 -5.778 1.441 1.00 89.19 72 GLN A N 1
ATOM 515 C CA . GLN A 1 72 ? -1.309 -6.241 0.693 1.00 89.19 72 GLN A CA 1
ATOM 516 C C . GLN A 1 72 ? -1.246 -5.564 -0.674 1.00 89.19 72 GLN A C 1
ATOM 518 O O . GLN A 1 72 ? -2.187 -5.649 -1.454 1.00 89.19 72 GLN A O 1
ATOM 523 N N . PHE A 1 73 ? -0.107 -4.964 -0.996 1.00 88.19 73 PHE A N 1
ATOM 524 C CA . PHE A 1 73 ? 0.142 -4.262 -2.248 1.00 88.19 73 PHE A CA 1
ATOM 525 C C . PHE A 1 73 ? 1.198 -5.012 -3.060 1.00 88.19 73 PHE A C 1
ATOM 527 O O . PHE A 1 73 ? 2.295 -5.254 -2.543 1.00 88.19 73 PHE A O 1
ATOM 534 N N . PRO A 1 74 ? 0.925 -5.386 -4.319 1.00 85.88 74 PRO A N 1
ATOM 535 C CA . PRO A 1 74 ? 1.964 -5.915 -5.189 1.00 85.88 74 PRO A CA 1
ATOM 536 C C . PRO A 1 74 ? 2.995 -4.824 -5.506 1.00 85.88 74 PRO A C 1
ATOM 538 O O . PRO A 1 74 ? 2.637 -3.680 -5.782 1.00 85.88 74 PRO A O 1
ATOM 541 N N . VAL A 1 75 ? 4.279 -5.177 -5.476 1.00 79.75 75 VAL A N 1
ATOM 542 C CA . VAL A 1 75 ? 5.385 -4.286 -5.838 1.00 79.75 75 VAL A CA 1
ATOM 543 C C . VAL A 1 75 ? 5.765 -4.564 -7.290 1.00 79.75 75 VAL A C 1
ATOM 545 O O . VAL A 1 75 ? 6.260 -5.642 -7.625 1.00 79.75 75 VAL A O 1
ATOM 548 N N . SER A 1 76 ? 5.518 -3.595 -8.169 1.00 78.38 76 SER A N 1
ATOM 549 C CA . SER A 1 76 ? 5.820 -3.719 -9.596 1.00 78.38 76 SER A CA 1
ATOM 550 C C . SER A 1 76 ? 7.293 -3.421 -9.897 1.00 78.38 76 SER A C 1
ATOM 552 O O . SER A 1 76 ? 7.984 -2.759 -9.121 1.00 78.38 76 SER A O 1
ATOM 554 N N . ALA A 1 77 ? 7.774 -3.867 -11.062 1.00 76.19 77 ALA A N 1
ATOM 555 C CA . ALA A 1 77 ? 9.130 -3.569 -11.532 1.00 76.19 77 ALA A CA 1
ATOM 556 C C . ALA A 1 77 ? 9.428 -2.065 -11.623 1.00 76.19 77 ALA A C 1
ATOM 558 O O . ALA A 1 77 ? 10.565 -1.651 -11.416 1.00 76.19 77 ALA A O 1
ATOM 559 N N . GLU A 1 78 ? 8.412 -1.241 -11.871 1.00 79.75 78 GLU A N 1
ATOM 560 C CA . GLU A 1 78 ? 8.546 0.215 -11.941 1.00 79.75 78 GLU A CA 1
ATOM 561 C C . GLU A 1 78 ? 8.843 0.849 -10.575 1.00 79.75 78 GLU A C 1
ATOM 563 O O . GLU A 1 78 ? 9.483 1.896 -10.511 1.00 79.75 78 GLU A O 1
ATOM 568 N N . MET A 1 79 ? 8.442 0.200 -9.477 1.00 78.69 79 MET A N 1
ATOM 569 C CA . MET A 1 79 ? 8.683 0.689 -8.117 1.00 78.69 79 MET A CA 1
ATOM 570 C C . MET A 1 79 ? 10.130 0.469 -7.648 1.00 78.69 79 MET A C 1
ATOM 572 O O . MET A 1 79 ? 10.594 1.192 -6.769 1.00 78.69 79 MET A O 1
ATOM 576 N N . TYR A 1 80 ? 10.853 -0.500 -8.228 1.00 72.44 80 TYR A N 1
ATOM 577 C CA . TYR A 1 80 ? 12.244 -0.833 -7.873 1.00 72.44 80 TYR A CA 1
ATOM 578 C C . TYR A 1 80 ? 13.227 -0.756 -9.053 1.00 72.44 80 TYR A C 1
ATOM 580 O O . TYR A 1 80 ? 14.358 -1.238 -8.957 1.00 72.44 80 TYR A O 1
ATOM 588 N N . CYS A 1 81 ? 12.827 -0.151 -10.176 1.00 69.81 81 CYS A N 1
ATOM 589 C CA . CYS A 1 81 ? 13.659 -0.070 -11.381 1.00 69.81 81 CYS A CA 1
ATOM 590 C C . CYS A 1 81 ? 14.960 0.725 -11.170 1.00 69.81 81 CYS A C 1
ATOM 592 O O . CYS A 1 81 ? 15.941 0.501 -11.881 1.00 69.81 81 CYS A O 1
ATOM 594 N N . ILE A 1 82 ? 14.981 1.618 -10.176 1.00 70.62 82 ILE A N 1
ATOM 595 C CA . ILE A 1 82 ? 16.148 2.386 -9.744 1.00 70.62 82 ILE A CA 1
ATOM 596 C C . ILE A 1 82 ? 16.404 2.070 -8.271 1.00 70.62 82 ILE A C 1
ATOM 598 O O . ILE A 1 82 ? 15.493 2.130 -7.448 1.00 70.62 82 ILE A O 1
ATOM 602 N N . THR A 1 83 ? 17.654 1.765 -7.925 1.00 69.00 83 THR A N 1
ATOM 603 C CA . THR A 1 83 ? 18.063 1.627 -6.523 1.00 69.00 83 THR A CA 1
ATOM 604 C C . THR A 1 83 ? 18.111 3.007 -5.862 1.00 69.00 83 THR A C 1
ATOM 606 O O . THR A 1 83 ? 18.793 3.908 -6.347 1.00 69.00 83 THR A O 1
ATOM 609 N N . GLY A 1 84 ? 17.419 3.175 -4.736 1.00 66.94 84 GLY A N 1
ATOM 610 C CA . GLY A 1 84 ? 17.378 4.435 -3.997 1.00 66.94 84 GLY A CA 1
ATOM 611 C C . GLY A 1 84 ? 16.404 4.387 -2.824 1.00 66.94 84 GLY A C 1
ATOM 612 O O . GLY A 1 84 ? 15.770 3.363 -2.574 1.00 66.94 84 GLY A O 1
ATOM 613 N N . GLN A 1 85 ? 16.307 5.495 -2.092 1.00 72.31 85 GLN A N 1
ATOM 614 C CA . GLN A 1 85 ? 15.242 5.712 -1.116 1.00 72.31 85 GLN A CA 1
ATOM 615 C C . GLN A 1 85 ? 14.196 6.611 -1.762 1.00 72.31 85 GLN A C 1
ATOM 617 O O . GLN A 1 85 ? 14.521 7.717 -2.191 1.00 72.31 85 GLN A O 1
ATOM 622 N N . PHE A 1 86 ? 12.966 6.118 -1.840 1.00 74.25 86 PHE A N 1
ATOM 623 C CA . PHE A 1 86 ? 11.842 6.847 -2.411 1.00 74.25 86 PHE A CA 1
ATOM 624 C C . PHE A 1 86 ? 10.706 6.885 -1.391 1.00 74.25 86 PHE A C 1
ATOM 626 O O . PHE A 1 86 ? 10.482 5.871 -0.720 1.00 74.25 86 PHE A O 1
ATOM 633 N N . PRO A 1 87 ? 10.007 8.024 -1.259 1.00 73.62 87 PRO A N 1
ATOM 634 C CA . PRO A 1 87 ? 8.840 8.109 -0.398 1.00 73.62 87 PRO A CA 1
ATOM 635 C C . PRO A 1 87 ? 7.738 7.178 -0.911 1.00 73.62 87 PRO A C 1
ATOM 637 O O . PRO A 1 87 ? 7.654 6.873 -2.104 1.00 73.62 87 PRO A O 1
ATOM 640 N N . CYS A 1 88 ? 6.894 6.732 0.012 1.00 77.62 88 CYS A N 1
ATOM 641 C CA . CYS A 1 88 ? 5.704 5.951 -0.286 1.00 77.62 88 CYS A CA 1
ATOM 642 C C . CYS A 1 88 ? 4.467 6.701 0.216 1.00 77.62 88 CYS A C 1
ATOM 644 O O . CYS A 1 88 ? 4.473 7.282 1.305 1.00 77.62 88 CYS A O 1
ATOM 646 N N . SER A 1 89 ? 3.387 6.684 -0.545 1.00 85.94 89 SER A N 1
ATOM 647 C CA . SER A 1 89 ? 2.100 7.201 -0.088 1.00 85.94 89 SER A CA 1
ATOM 648 C C . SER A 1 89 ? 0.989 6.204 -0.371 1.00 85.94 89 SER A C 1
ATOM 650 O O . SER A 1 89 ? 1.136 5.294 -1.187 1.00 85.94 89 SER A O 1
ATOM 652 N N . PHE A 1 90 ? -0.124 6.360 0.337 1.00 89.00 90 PHE A N 1
ATOM 653 C CA . PHE A 1 90 ? -1.290 5.506 0.211 1.00 89.00 90 PHE A CA 1
ATOM 654 C C . PHE A 1 90 ? -2.555 6.350 0.129 1.00 89.00 90 PHE A C 1
ATOM 656 O O . PHE A 1 90 ? -2.686 7.347 0.836 1.00 89.00 90 PHE A O 1
ATOM 663 N N . SER A 1 91 ? -3.492 5.919 -0.707 1.00 91.81 91 SER A N 1
ATOM 664 C CA . SER A 1 91 ? -4.866 6.409 -0.714 1.00 91.81 91 SER A CA 1
ATOM 665 C C . SER A 1 91 ? -5.775 5.302 -0.196 1.00 91.81 91 SER A C 1
ATOM 667 O O . SER A 1 91 ? -5.724 4.178 -0.696 1.00 91.81 91 SER A O 1
ATOM 669 N N . LEU A 1 92 ? -6.573 5.613 0.823 1.00 90.44 92 LEU A N 1
ATOM 670 C CA . LEU A 1 92 ? -7.527 4.723 1.480 1.00 90.44 92 LEU A CA 1
ATOM 671 C C . LEU A 1 92 ? -8.945 5.313 1.360 1.00 90.44 92 LEU A C 1
ATOM 673 O O . LEU A 1 92 ? -9.493 5.837 2.339 1.00 90.44 92 LEU A O 1
ATOM 677 N N . PRO A 1 93 ? -9.546 5.306 0.159 1.00 89.75 93 PRO A N 1
ATOM 678 C CA . PRO A 1 93 ? -10.873 5.874 -0.048 1.00 89.75 93 PRO A CA 1
ATOM 679 C C . PRO A 1 93 ? -11.922 5.191 0.837 1.00 89.75 93 PRO A C 1
ATOM 681 O O . PRO A 1 93 ? -11.832 4.002 1.127 1.00 89.75 93 PRO A O 1
ATOM 684 N N . ASN A 1 94 ? -12.955 5.945 1.221 1.00 86.81 94 ASN A N 1
ATOM 685 C CA . ASN A 1 94 ? -14.060 5.479 2.074 1.00 86.81 94 ASN A CA 1
ATOM 686 C C . ASN A 1 94 ? -13.653 5.069 3.499 1.00 86.81 94 ASN A C 1
ATOM 688 O O . ASN A 1 94 ? -14.398 4.361 4.170 1.00 86.81 94 ASN A O 1
ATOM 692 N N . THR A 1 95 ? -12.504 5.546 3.978 1.00 85.44 95 THR A N 1
ATOM 693 C CA . THR A 1 95 ? -12.054 5.356 5.361 1.00 85.44 95 THR A CA 1
ATOM 694 C C . THR A 1 95 ? -12.026 6.683 6.118 1.00 85.44 95 THR A C 1
ATOM 696 O O . THR A 1 95 ? -12.162 7.762 5.534 1.00 85.44 95 THR A O 1
ATOM 699 N N . THR A 1 96 ? -11.806 6.616 7.430 1.00 77.19 96 THR A N 1
ATOM 700 C CA . THR A 1 96 ? -11.593 7.792 8.289 1.00 77.19 96 THR A CA 1
ATOM 701 C C . THR A 1 96 ? -10.284 8.531 7.993 1.00 77.19 96 THR A C 1
ATOM 703 O O . THR A 1 96 ? -10.125 9.678 8.410 1.00 77.19 96 THR A O 1
ATOM 706 N N . CYS A 1 97 ? -9.356 7.908 7.259 1.00 78.44 97 CYS A N 1
ATOM 707 C CA . CYS A 1 97 ? -8.026 8.434 6.974 1.00 78.44 97 CYS A CA 1
ATOM 708 C C . CYS A 1 97 ? -7.703 8.256 5.485 1.00 78.44 97 CYS A C 1
ATOM 710 O O . CYS A 1 97 ? -7.029 7.314 5.082 1.00 78.44 97 CYS A O 1
ATOM 712 N N . THR A 1 98 ? -8.222 9.162 4.654 1.00 76.25 98 THR A N 1
ATOM 713 C CA . THR A 1 98 ? -8.251 8.980 3.194 1.00 76.25 98 THR A CA 1
ATOM 714 C C . THR A 1 98 ? -6.878 9.007 2.527 1.00 76.25 98 THR A C 1
ATOM 716 O O . THR A 1 98 ? -6.679 8.292 1.550 1.00 76.25 98 THR A O 1
ATOM 719 N N . ASP A 1 99 ? -5.924 9.771 3.057 1.00 75.25 99 ASP A N 1
ATOM 720 C CA . ASP A 1 99 ? -4.593 9.913 2.468 1.00 75.25 99 ASP A CA 1
ATOM 721 C C . ASP A 1 99 ? -3.500 9.732 3.527 1.00 75.25 99 ASP A C 1
ATOM 723 O O . ASP A 1 99 ? -3.508 10.383 4.572 1.00 75.25 99 ASP A O 1
ATOM 727 N N . TYR A 1 100 ? -2.519 8.884 3.222 1.00 69.62 100 TYR A N 1
ATOM 728 C CA . TYR A 1 100 ? -1.314 8.664 4.020 1.00 69.62 100 TYR A CA 1
ATOM 729 C C . TYR A 1 100 ? -0.082 9.016 3.196 1.00 69.62 100 TYR A C 1
ATOM 731 O O . TYR A 1 100 ? 0.112 8.494 2.101 1.00 69.62 100 TYR A O 1
ATOM 739 N N . ASN A 1 101 ? 0.800 9.860 3.723 1.00 62.22 101 ASN A N 1
ATOM 740 C CA . ASN A 1 101 ? 2.020 10.254 3.024 1.00 62.22 101 ASN A CA 1
ATOM 741 C C . ASN A 1 101 ? 3.233 10.056 3.937 1.00 62.22 101 ASN A C 1
ATOM 743 O O . ASN A 1 101 ? 3.300 10.667 5.004 1.00 62.22 101 ASN A O 1
ATOM 747 N N . THR A 1 102 ? 4.181 9.206 3.533 1.00 55.19 102 THR A N 1
ATOM 748 C CA . THR A 1 102 ? 5.486 9.134 4.201 1.00 55.19 102 THR A CA 1
ATOM 749 C C . THR A 1 102 ? 6.392 10.185 3.564 1.00 55.19 102 THR A C 1
ATOM 751 O O . THR A 1 102 ? 6.747 10.078 2.391 1.00 55.19 102 THR A O 1
ATOM 754 N N . LYS A 1 103 ? 6.680 11.254 4.314 1.00 43.75 103 LYS A N 1
ATOM 755 C CA . LYS A 1 103 ? 7.657 12.274 3.909 1.00 43.75 103 LYS A CA 1
ATOM 756 C C . LYS A 1 103 ? 9.079 11.729 3.954 1.00 43.75 103 LYS A C 1
ATOM 758 O O . LYS A 1 103 ? 9.365 10.921 4.865 1.00 43.75 103 LYS A O 1
#

Radius of gyration: 13.12 Å; chains: 1; bounding box: 33×29×30 Å